Protein AF-A0A938HTX4-F1 (afdb_monomer)

Foldseek 3Di:
DDDADDDPVQVCVVVCVDVPADPPAQDDLRRDDDPPDDDPPPPDDDDDDVVSPVSVYDDDDQDVHPDDCVVPVVVVVVCVVVVNDPVVVQAFEEEEQVCVVVVVVCVVVVVHRHYHYDPD

Radius of gyration: 22.54 Å; Cα contacts (8 Å, |Δi|>4): 85; chains: 1; bounding box: 57×31×44 Å

Mean predicted aligned error: 11.8 Å

Nearest PDB structures (foldseek):
  7aas-assembly1_A  TM=7.429E-01  e=2.801E-03  Chlamydomonas reinhardtii
  3cos-assembly1_B  TM=7.506E-01  e=3.425E-03  Homo sapiens
  1hdy-assembly1_B  TM=7.531E-01  e=6.694E-03  Homo sapiens
  1cdo-assembly1_B  TM=7.414E-01  e=7.654E-03  Gadus morhua callarias
  8gv3-assembly1_A  TM=7.326E-01  e=3.126E-02  Homo sapiens

Structure (mmCIF, N/CA/C/O backbone):
data_AF-A0A938HTX4-F1
#
_entry.id   AF-A0A938HTX4-F1
#
loop_
_atom_site.group_PDB
_atom_sit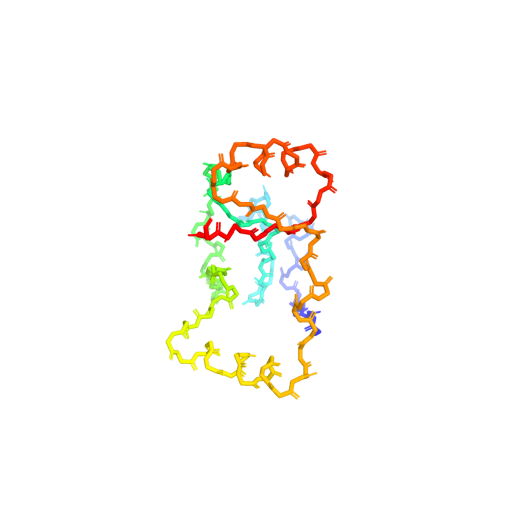e.id
_atom_site.type_symbol
_atom_site.label_atom_id
_atom_site.label_alt_id
_atom_site.label_comp_id
_atom_site.label_asym_id
_atom_site.label_entity_id
_atom_site.label_seq_id
_atom_site.pdbx_PDB_ins_code
_atom_site.Cartn_x
_atom_site.Cartn_y
_atom_site.Cartn_z
_atom_site.occupancy
_atom_site.B_iso_or_equiv
_atom_site.auth_seq_id
_atom_site.auth_comp_id
_atom_site.auth_asym_id
_atom_site.auth_atom_id
_atom_site.pdbx_PDB_model_num
ATOM 1 N N . MET A 1 1 ? 4.885 -17.926 -11.133 1.00 29.47 1 MET A N 1
ATOM 2 C CA . MET A 1 1 ? 6.189 -18.571 -11.390 1.00 29.47 1 MET A CA 1
ATOM 3 C C . MET A 1 1 ? 7.107 -17.486 -11.922 1.00 29.47 1 MET A C 1
ATOM 5 O O . MET A 1 1 ? 6.778 -16.924 -12.955 1.00 29.47 1 MET A O 1
ATOM 9 N N . MET A 1 2 ? 8.152 -17.108 -11.180 1.00 35.22 2 MET A N 1
ATOM 10 C CA . MET A 1 2 ? 9.175 -16.186 -11.688 1.00 35.22 2 MET A CA 1
ATOM 11 C C . MET A 1 2 ? 10.271 -17.029 -12.339 1.00 35.22 2 MET A C 1
ATOM 13 O O . MET A 1 2 ? 10.794 -17.940 -11.701 1.00 35.22 2 MET A O 1
ATOM 17 N N . ALA A 1 3 ? 10.554 -16.778 -13.613 1.00 42.81 3 ALA A N 1
ATOM 18 C CA . ALA A 1 3 ? 11.587 -17.458 -14.383 1.00 42.81 3 ALA A CA 1
ATOM 19 C C . ALA A 1 3 ? 12.303 -16.414 -15.245 1.00 42.81 3 ALA A C 1
ATOM 21 O O . ALA A 1 3 ? 11.657 -15.516 -15.778 1.00 42.81 3 ALA A O 1
ATOM 22 N N . SER A 1 4 ? 13.623 -16.530 -15.364 1.00 56.78 4 SER A N 1
ATOM 23 C CA . SER A 1 4 ? 14.440 -15.718 -16.266 1.00 56.78 4 SER A CA 1
ATOM 24 C C . SER A 1 4 ? 15.347 -16.647 -17.066 1.00 56.78 4 SER A C 1
ATOM 26 O O . SER A 1 4 ? 15.863 -17.629 -16.523 1.00 56.78 4 SER A O 1
ATOM 28 N N . GLY A 1 5 ? 15.501 -16.373 -18.361 1.00 58.53 5 GLY A N 1
ATOM 29 C CA . GLY A 1 5 ? 16.368 -17.138 -19.250 1.00 58.53 5 GLY A CA 1
ATOM 30 C C . GLY A 1 5 ? 17.834 -16.742 -19.075 1.00 58.53 5 GLY A C 1
ATOM 31 O O . GLY A 1 5 ? 18.187 -15.578 -19.246 1.00 58.53 5 GLY A O 1
ATOM 32 N N . ALA A 1 6 ? 18.701 -17.712 -18.777 1.00 61.25 6 ALA A N 1
ATOM 33 C CA . ALA A 1 6 ? 20.151 -17.520 -18.792 1.00 61.25 6 ALA A CA 1
ATOM 34 C C . ALA A 1 6 ? 20.722 -17.902 -20.166 1.00 61.25 6 ALA A C 1
ATOM 36 O O . ALA A 1 6 ? 20.433 -18.982 -20.687 1.00 61.25 6 ALA A O 1
ATOM 37 N N . ARG A 1 7 ? 21.557 -17.037 -20.754 1.00 69.69 7 ARG A N 1
ATOM 38 C CA . ARG A 1 7 ? 22.256 -17.285 -22.022 1.00 69.69 7 ARG A CA 1
ATOM 39 C C . ARG A 1 7 ? 23.766 -17.359 -21.832 1.00 69.69 7 ARG A C 1
ATOM 41 O O . ARG A 1 7 ? 24.339 -16.842 -20.880 1.00 69.69 7 ARG A O 1
ATOM 48 N N . HIS A 1 8 ? 24.443 -17.958 -22.810 1.00 74.19 8 HIS A N 1
ATOM 49 C CA . HIS A 1 8 ? 25.904 -18.080 -22.819 1.00 74.19 8 HIS A CA 1
ATOM 50 C C . HIS A 1 8 ? 26.625 -16.718 -22.737 1.00 74.19 8 HIS A C 1
ATOM 52 O O . HIS A 1 8 ? 27.705 -16.611 -22.169 1.00 74.19 8 HIS A O 1
ATOM 58 N N . SER A 1 9 ? 26.001 -15.647 -23.235 1.00 71.81 9 SER A N 1
ATOM 59 C CA . SER A 1 9 ? 26.500 -14.274 -23.103 1.00 71.81 9 SER A CA 1
ATOM 60 C C . SER A 1 9 ? 26.598 -13.785 -21.658 1.00 71.81 9 SER A C 1
ATOM 62 O O . SER A 1 9 ? 27.487 -12.988 -21.366 1.00 71.81 9 SER A O 1
ATOM 64 N N . ASP A 1 10 ? 25.710 -14.248 -20.776 1.00 73.69 10 ASP A N 1
ATOM 65 C CA . ASP A 1 10 ? 25.683 -13.856 -19.363 1.00 73.69 10 ASP A CA 1
ATOM 66 C C . ASP A 1 10 ? 26.863 -14.488 -18.612 1.00 73.69 10 ASP A C 1
ATOM 68 O O . ASP A 1 10 ? 27.471 -13.864 -17.744 1.00 73.69 10 ASP A O 1
ATOM 72 N N . TRP A 1 11 ? 27.274 -15.689 -19.035 1.00 70.25 11 TRP A N 1
ATOM 73 C CA . TRP A 1 11 ? 28.437 -16.396 -18.498 1.00 70.25 11 TRP A CA 1
ATOM 74 C C . TRP A 1 11 ? 29.756 -15.642 -18.721 1.00 70.25 11 TRP A C 1
ATOM 76 O O . TRP A 1 11 ? 30.585 -15.563 -17.814 1.00 70.25 11 TRP A O 1
ATOM 86 N N . HIS A 1 12 ? 29.926 -15.019 -19.891 1.00 75.94 12 HIS A N 1
ATOM 87 C CA . HIS A 1 12 ? 31.097 -14.182 -20.183 1.00 75.94 12 HIS A CA 1
ATOM 88 C C . HIS A 1 12 ? 31.169 -12.927 -19.295 1.00 75.94 12 HIS A C 1
ATOM 90 O O . HIS A 1 12 ? 32.261 -12.449 -18.993 1.00 75.94 12 HIS A O 1
ATOM 96 N N . VAL A 1 13 ? 30.025 -12.390 -18.853 1.00 70.44 13 VAL A N 1
ATOM 97 C CA . VAL A 1 13 ? 29.988 -11.235 -17.938 1.00 70.44 13 VAL A CA 1
ATOM 98 C C . VAL A 1 13 ? 30.372 -11.662 -16.523 1.00 70.44 13 VAL A C 1
ATOM 100 O O . VAL A 1 13 ? 31.209 -11.012 -15.903 1.00 70.44 13 VAL A O 1
ATOM 103 N N . VAL A 1 14 ? 29.847 -12.796 -16.044 1.00 70.50 14 VAL A N 1
ATOM 104 C CA . VAL A 1 14 ? 30.193 -13.362 -14.724 1.00 70.50 14 VAL A CA 1
ATOM 105 C C . VAL A 1 14 ? 31.691 -13.663 -14.604 1.00 70.50 14 VAL A C 1
ATOM 107 O O . VAL A 1 14 ? 32.277 -13.461 -13.544 1.00 70.50 14 VAL A O 1
ATOM 110 N N . ARG A 1 15 ? 32.335 -14.104 -15.691 1.00 74.19 15 ARG A N 1
ATOM 111 C CA . ARG A 1 15 ? 33.786 -14.357 -15.728 1.00 74.19 15 ARG A CA 1
ATOM 112 C C . ARG A 1 15 ? 34.652 -13.102 -15.877 1.00 74.19 15 ARG A C 1
ATOM 114 O O . ARG A 1 15 ? 35.873 -13.219 -15.906 1.00 74.19 15 ARG A O 1
ATOM 121 N N . GLY A 1 16 ? 34.051 -11.916 -15.994 1.00 69.50 16 GLY A N 1
ATOM 122 C CA . GLY A 1 16 ? 34.785 -10.667 -16.210 1.00 69.50 16 GLY A CA 1
ATOM 123 C C . GLY A 1 16 ? 35.429 -10.556 -17.598 1.00 69.50 16 GLY A C 1
ATOM 124 O O . GLY A 1 16 ? 36.208 -9.641 -17.844 1.00 69.50 16 GLY A O 1
ATOM 125 N N . GLU A 1 17 ? 35.084 -11.451 -18.530 1.00 77.31 17 GLU A N 1
ATOM 126 C CA . GLU A 1 17 ? 35.594 -11.460 -19.911 1.00 77.31 17 GLU A CA 1
ATOM 127 C C . GLU A 1 17 ? 34.982 -10.319 -20.749 1.00 77.31 17 GLU A C 1
ATOM 129 O O . GLU A 1 17 ? 35.441 -10.013 -21.850 1.00 77.31 17 GLU A O 1
ATOM 134 N N . ARG A 1 18 ? 33.952 -9.648 -20.212 1.00 62.88 18 ARG A N 1
ATOM 135 C CA . ARG A 1 18 ? 33.355 -8.423 -20.754 1.00 62.88 18 ARG A CA 1
ATOM 136 C C . ARG A 1 18 ? 33.544 -7.257 -19.790 1.00 62.88 18 ARG A C 1
ATOM 138 O O . ARG A 1 18 ? 32.752 -7.048 -18.880 1.00 62.88 18 ARG A O 1
ATOM 145 N N . SER A 1 19 ? 34.550 -6.437 -20.067 1.00 57.31 19 SER A N 1
ATOM 146 C CA . SER A 1 19 ? 34.922 -5.247 -19.283 1.00 57.31 19 SER A CA 1
ATOM 147 C C . SER A 1 19 ? 33.927 -4.081 -19.351 1.00 57.31 19 SER A C 1
ATOM 149 O O . SER A 1 19 ? 34.102 -3.079 -18.666 1.00 57.31 19 SER A O 1
ATOM 151 N N . HIS A 1 20 ? 32.899 -4.175 -20.198 1.00 61.22 20 HIS A N 1
ATOM 152 C CA . HIS A 1 20 ? 31.985 -3.064 -20.458 1.00 61.22 20 HIS A CA 1
ATOM 153 C C . HIS A 1 20 ? 30.778 -3.049 -19.512 1.00 61.22 20 HIS A C 1
ATOM 155 O O . HIS A 1 20 ? 30.041 -2.070 -19.518 1.00 61.22 20 HIS A O 1
ATOM 161 N N . HIS A 1 21 ? 30.531 -4.092 -18.720 1.00 57.47 21 HIS A N 1
ATOM 162 C CA . HIS A 1 21 ? 29.405 -4.119 -17.781 1.00 57.47 21 HIS A CA 1
ATOM 163 C C . HIS A 1 21 ? 29.929 -3.855 -16.370 1.00 57.47 21 HIS A C 1
ATOM 165 O O . HIS A 1 21 ? 30.569 -4.713 -15.767 1.00 57.47 21 HIS A O 1
ATOM 171 N N . ALA A 1 22 ? 29.710 -2.634 -15.880 1.00 57.94 22 ALA A N 1
ATOM 172 C CA . ALA A 1 22 ? 30.010 -2.278 -14.500 1.00 57.94 22 ALA A CA 1
ATOM 173 C C . ALA A 1 22 ? 28.966 -2.931 -13.586 1.00 57.94 22 ALA A C 1
ATOM 175 O O . ALA A 1 22 ? 27.780 -2.908 -13.899 1.00 57.94 22 ALA A O 1
ATOM 176 N N . LEU A 1 23 ? 29.404 -3.533 -12.481 1.00 55.62 23 LEU A N 1
ATOM 177 C CA . LEU A 1 23 ? 28.492 -4.111 -11.495 1.00 55.62 23 LEU A CA 1
ATOM 178 C C . LEU A 1 23 ? 28.010 -3.027 -10.507 1.00 55.62 23 LEU A C 1
ATOM 180 O O . LEU A 1 23 ? 28.816 -2.166 -10.144 1.00 55.62 23 LEU A O 1
ATOM 184 N N . PRO A 1 24 ? 26.749 -3.084 -10.029 1.00 59.69 24 PRO A N 1
ATOM 185 C CA . PRO A 1 24 ? 25.738 -4.107 -10.320 1.00 59.69 24 PRO A CA 1
ATOM 186 C C . PRO A 1 24 ? 25.154 -3.961 -11.735 1.00 59.69 24 PRO A C 1
ATOM 188 O O . PRO A 1 24 ? 24.795 -2.864 -12.140 1.00 59.69 24 PRO A O 1
ATOM 191 N N . ALA A 1 25 ? 25.058 -5.074 -12.471 1.00 61.81 25 ALA A N 1
ATOM 192 C CA . ALA A 1 25 ? 24.518 -5.116 -13.831 1.00 61.81 25 ALA A CA 1
ATOM 193 C C . ALA A 1 25 ? 23.299 -6.040 -13.892 1.00 61.81 25 ALA A C 1
ATOM 195 O O . ALA A 1 25 ? 23.312 -7.137 -13.324 1.00 61.81 25 ALA A O 1
ATOM 196 N N . PHE A 1 26 ? 22.268 -5.632 -14.628 1.00 66.56 26 PHE A N 1
ATOM 197 C CA . PHE A 1 26 ? 21.119 -6.490 -14.907 1.00 66.56 26 PHE A CA 1
ATOM 198 C C . PHE A 1 26 ? 21.484 -7.432 -16.057 1.00 66.56 26 PHE A C 1
ATOM 200 O O . PHE A 1 26 ? 21.484 -7.020 -17.215 1.00 66.56 26 PHE A O 1
ATOM 207 N N . LEU A 1 27 ? 21.837 -8.682 -15.754 1.00 62.59 27 LEU A N 1
ATOM 208 C CA . LEU A 1 27 ? 22.208 -9.677 -16.771 1.00 62.59 27 LEU A CA 1
ATOM 209 C C . LEU A 1 27 ? 20.976 -10.251 -17.489 1.00 62.59 27 LEU A C 1
ATOM 211 O O . LEU A 1 27 ? 19.856 -10.186 -16.981 1.00 62.59 27 LEU A O 1
ATOM 215 N N . GLY A 1 28 ? 21.199 -10.847 -18.662 1.00 62.81 28 GLY A N 1
ATOM 216 C CA . GLY A 1 28 ? 20.154 -11.392 -19.520 1.00 62.81 28 GLY A CA 1
ATOM 217 C C . GLY A 1 28 ? 19.468 -10.320 -20.366 1.00 62.81 28 GLY A C 1
ATOM 218 O O . GLY A 1 28 ? 19.236 -9.197 -19.926 1.00 62.81 28 GLY A O 1
ATOM 219 N N . HIS A 1 29 ? 19.075 -10.690 -21.587 1.00 56.03 29 HIS A N 1
ATOM 220 C CA . HIS A 1 29 ? 18.298 -9.793 -22.458 1.00 56.03 29 HIS A CA 1
ATOM 221 C C . HIS A 1 29 ? 16.794 -9.822 -22.117 1.00 56.03 29 HIS A C 1
ATOM 223 O O . HIS A 1 29 ? 15.990 -9.192 -22.781 1.00 56.03 29 HIS A O 1
ATOM 229 N N . GLU A 1 30 ? 16.415 -10.607 -21.107 1.00 54.03 30 GLU A N 1
ATOM 230 C CA . GLU A 1 30 ? 15.037 -10.797 -20.635 1.00 54.03 30 GLU A CA 1
ATOM 231 C C . GLU A 1 30 ? 14.958 -10.657 -19.102 1.00 54.03 30 GLU A C 1
ATOM 233 O O . GLU A 1 30 ? 13.946 -10.976 -18.482 1.00 54.03 30 GLU A O 1
ATOM 238 N N . GLY A 1 31 ? 16.045 -10.208 -18.459 1.00 52.88 31 GLY A N 1
ATOM 239 C CA . GLY A 1 31 ? 16.115 -10.076 -17.010 1.00 52.88 31 GLY A CA 1
ATOM 240 C C . GLY A 1 31 ? 15.229 -8.936 -16.513 1.00 52.88 31 GLY A C 1
ATOM 241 O O . GLY A 1 31 ? 15.593 -7.769 -16.643 1.00 52.88 31 GLY A O 1
ATOM 242 N N . ALA A 1 32 ?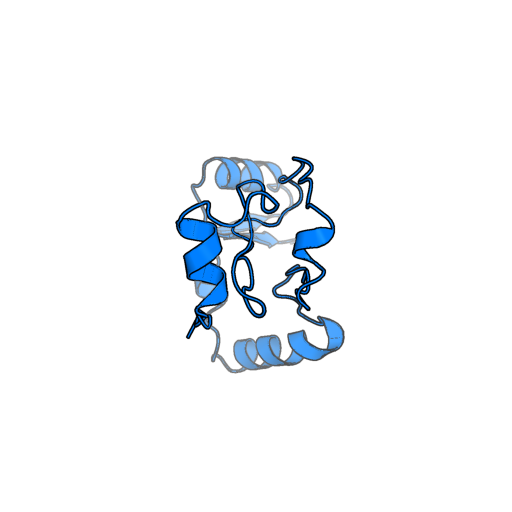 14.085 -9.269 -15.917 1.00 53.81 32 ALA A N 1
ATOM 243 C CA . ALA A 1 32 ? 13.285 -8.331 -15.140 1.00 53.81 32 ALA A CA 1
ATOM 244 C C . ALA A 1 32 ? 13.871 -8.216 -13.722 1.00 53.81 32 ALA A C 1
ATOM 246 O O . ALA A 1 32 ? 13.987 -9.213 -13.007 1.00 53.81 32 ALA A O 1
ATOM 247 N N . GLY A 1 33 ? 14.262 -7.006 -13.318 1.00 55.84 33 GLY A N 1
ATOM 248 C CA . GLY A 1 33 ? 14.616 -6.718 -11.928 1.00 55.84 33 GLY A CA 1
ATOM 249 C C . GLY A 1 33 ? 13.373 -6.768 -11.036 1.00 55.84 33 GLY A C 1
ATOM 250 O O . GLY A 1 33 ? 12.293 -6.347 -11.448 1.00 55.84 33 GLY A O 1
ATOM 251 N N . ILE A 1 34 ? 13.514 -7.280 -9.813 1.00 55.41 34 ILE A N 1
ATOM 252 C CA . ILE A 1 34 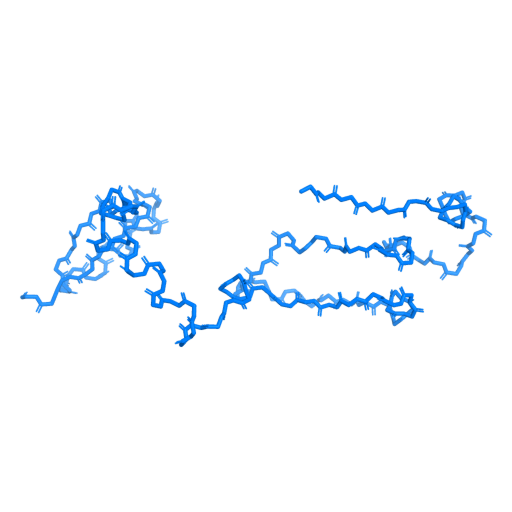? 12.445 -7.231 -8.811 1.00 55.41 34 ILE A CA 1
ATOM 253 C C . ILE A 1 34 ? 12.535 -5.875 -8.113 1.00 55.41 34 ILE A C 1
ATOM 255 O O . ILE A 1 34 ? 13.564 -5.541 -7.528 1.00 55.41 34 ILE A O 1
ATOM 259 N N . VAL A 1 35 ? 11.458 -5.094 -8.161 1.00 55.66 35 VAL A N 1
ATOM 260 C CA . VAL A 1 35 ? 11.339 -3.890 -7.336 1.00 55.66 35 VAL A CA 1
ATOM 261 C C . VAL A 1 35 ? 10.958 -4.335 -5.922 1.00 55.66 35 VAL A C 1
ATOM 263 O O . VAL A 1 35 ? 9.795 -4.623 -5.651 1.00 55.66 35 VAL A O 1
ATOM 266 N N . GLU A 1 36 ? 11.946 -4.445 -5.031 1.00 56.81 36 GLU A N 1
ATOM 267 C CA . GLU A 1 36 ? 11.746 -4.913 -3.647 1.00 56.81 36 GLU A CA 1
ATOM 268 C C . GLU A 1 36 ? 10.995 -3.904 -2.767 1.00 56.81 36 GLU A C 1
ATOM 270 O O . GLU A 1 36 ? 10.372 -4.286 -1.777 1.00 56.81 36 GLU A O 1
ATOM 275 N N . SER A 1 37 ? 11.026 -2.614 -3.120 1.00 55.09 37 SER A N 1
ATOM 276 C CA . SER A 1 37 ? 10.293 -1.572 -2.400 1.00 55.09 37 SER A CA 1
ATOM 277 C C . SER A 1 37 ? 9.792 -0.466 -3.332 1.00 55.09 37 SER A C 1
ATOM 279 O O . SER A 1 37 ? 10.515 0.027 -4.194 1.00 55.09 37 SER A O 1
ATOM 281 N N . VAL A 1 38 ? 8.530 -0.070 -3.144 1.00 57.47 38 VAL A N 1
ATOM 282 C CA . VAL A 1 38 ? 7.901 1.114 -3.750 1.00 57.47 38 VAL A CA 1
ATOM 283 C C . VAL A 1 38 ? 7.163 1.885 -2.658 1.00 57.47 38 VAL A C 1
ATOM 285 O O . VAL A 1 38 ? 6.552 1.282 -1.777 1.00 57.47 38 VAL A O 1
ATOM 28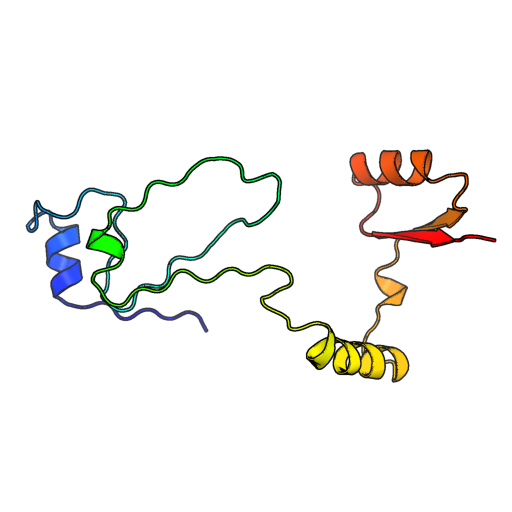8 N N . GLY A 1 39 ? 7.198 3.217 -2.695 1.00 57.50 39 GLY A N 1
ATOM 289 C CA . GLY A 1 39 ? 6.460 4.052 -1.743 1.00 57.50 39 GLY A CA 1
ATOM 290 C C . GLY A 1 39 ? 7.039 5.455 -1.593 1.00 57.50 39 GLY A C 1
ATOM 291 O O . GLY A 1 39 ? 8.180 5.706 -1.963 1.00 57.50 39 GLY A O 1
ATOM 292 N N . LEU A 1 40 ? 6.260 6.369 -1.002 1.00 58.94 40 LEU A N 1
ATOM 293 C CA . LEU A 1 40 ? 6.651 7.775 -0.778 1.00 58.94 40 LEU A CA 1
ATOM 294 C C . LEU A 1 40 ? 7.920 7.940 0.078 1.00 58.94 40 LEU A C 1
ATOM 296 O O . LEU A 1 40 ? 8.536 9.000 0.060 1.00 58.94 40 LEU A O 1
ATOM 300 N N . GLN A 1 41 ? 8.294 6.905 0.833 1.00 60.88 41 GLN A N 1
ATOM 301 C CA . GLN A 1 41 ? 9.474 6.891 1.700 1.00 60.88 41 GLN A CA 1
ATOM 302 C C . GLN A 1 41 ? 10.747 6.411 0.986 1.00 60.88 41 GLN A C 1
ATOM 304 O O . GLN A 1 41 ? 11.839 6.580 1.522 1.00 60.88 41 GLN A O 1
ATOM 309 N N . VAL A 1 42 ? 10.635 5.849 -0.222 1.00 66.88 42 VAL A N 1
ATOM 310 C CA . VAL A 1 42 ? 11.792 5.485 -1.049 1.00 66.88 42 VAL A CA 1
ATOM 311 C C . VAL A 1 42 ? 12.209 6.725 -1.838 1.00 66.88 42 VAL A C 1
ATOM 313 O O . VAL A 1 42 ? 11.745 6.964 -2.949 1.00 66.88 42 VAL A O 1
ATOM 316 N N . THR A 1 43 ? 13.039 7.565 -1.222 1.00 71.19 43 THR A N 1
ATOM 317 C CA . THR A 1 43 ? 13.496 8.845 -1.799 1.00 71.19 43 THR A CA 1
ATOM 318 C C . THR A 1 43 ? 14.893 8.771 -2.405 1.00 71.19 43 THR A C 1
ATOM 320 O O . THR A 1 43 ? 15.344 9.728 -3.035 1.00 71.19 43 THR A O 1
ATOM 323 N N . THR A 1 44 ? 15.594 7.653 -2.212 1.00 74.50 44 THR A N 1
ATOM 324 C CA . THR A 1 44 ? 16.954 7.471 -2.710 1.00 74.50 44 THR A CA 1
ATOM 325 C C . THR A 1 44 ? 16.950 7.459 -4.238 1.00 74.50 44 THR A C 1
ATOM 327 O O . THR A 1 44 ? 16.306 6.592 -4.833 1.00 74.50 44 THR A O 1
ATOM 330 N N . PRO A 1 45 ? 17.662 8.389 -4.898 1.00 69.44 45 PRO A N 1
ATOM 331 C CA . PRO A 1 45 ? 17.792 8.351 -6.342 1.00 69.44 45 PRO A CA 1
ATOM 332 C C . PRO A 1 45 ? 18.570 7.098 -6.746 1.00 69.44 45 PRO A C 1
ATOM 334 O O . PRO A 1 45 ? 19.635 6.808 -6.200 1.00 69.44 45 PRO A O 1
ATOM 337 N N . VAL A 1 46 ? 18.034 6.366 -7.719 1.00 71.56 46 VAL A N 1
ATOM 338 C CA . VAL A 1 46 ? 18.716 5.231 -8.340 1.00 71.56 46 VAL A CA 1
ATOM 339 C C . VAL A 1 46 ? 19.248 5.689 -9.690 1.00 71.56 46 VAL A C 1
ATOM 341 O O . VAL A 1 46 ? 18.493 6.177 -10.530 1.00 71.56 46 VAL A O 1
ATOM 344 N N . THR A 1 47 ? 20.550 5.527 -9.899 1.00 71.56 47 THR A N 1
ATOM 345 C CA . THR A 1 47 ? 21.173 5.724 -11.208 1.00 71.56 47 THR A CA 1
ATOM 346 C C . THR A 1 47 ? 21.158 4.397 -11.949 1.00 71.56 47 THR A C 1
ATOM 348 O O . THR A 1 47 ? 21.671 3.403 -11.442 1.00 71.56 47 THR A O 1
ATOM 351 N N . LEU A 1 48 ? 20.583 4.391 -13.149 1.00 71.38 48 LEU A N 1
ATOM 352 C CA . LEU A 1 48 ? 20.634 3.259 -14.069 1.00 71.38 48 LEU A CA 1
ATOM 353 C C . LEU A 1 48 ? 21.573 3.608 -15.220 1.00 71.38 48 LEU A C 1
ATOM 355 O O . LEU A 1 48 ? 21.487 4.705 -15.779 1.00 71.38 48 LEU A O 1
ATOM 359 N N . ASP A 1 49 ? 22.462 2.686 -15.581 1.00 74.88 49 ASP A N 1
ATOM 360 C CA . ASP A 1 49 ? 23.254 2.841 -16.793 1.00 74.88 49 ASP A CA 1
ATOM 361 C C . ASP A 1 49 ? 22.319 2.667 -17.995 1.00 74.88 49 ASP A C 1
ATOM 363 O O . ASP A 1 49 ? 21.579 1.688 -18.085 1.00 74.88 49 ASP A O 1
ATOM 367 N N . ALA A 1 50 ? 22.335 3.606 -18.942 1.00 73.44 50 ALA A N 1
ATOM 368 C CA . ALA A 1 50 ? 21.470 3.535 -20.119 1.00 73.44 50 ALA A CA 1
ATOM 369 C C . ALA A 1 50 ? 21.638 2.212 -20.893 1.00 73.44 50 ALA A C 1
ATOM 371 O O . ALA A 1 50 ? 20.687 1.732 -21.510 1.00 73.44 50 ALA A O 1
ATOM 372 N N . ARG A 1 51 ? 22.819 1.584 -20.819 1.00 72.69 51 ARG A N 1
ATOM 373 C CA . ARG A 1 51 ? 23.115 0.289 -21.446 1.00 72.69 51 ARG A CA 1
ATOM 374 C C . ARG A 1 51 ? 22.318 -0.864 -20.840 1.00 72.69 51 ARG A C 1
ATOM 376 O O . ARG A 1 51 ? 22.058 -1.828 -21.557 1.00 72.69 51 ARG A O 1
ATOM 383 N N . ASP A 1 52 ? 21.876 -0.757 -19.587 1.00 70.75 52 ASP A N 1
ATOM 384 C CA . ASP A 1 52 ? 21.001 -1.759 -18.971 1.00 70.75 52 ASP A CA 1
ATOM 385 C C . ASP A 1 52 ? 19.636 -1.820 -19.671 1.00 70.75 52 ASP A C 1
ATOM 387 O O . ASP A 1 52 ? 19.059 -2.903 -19.790 1.00 70.75 52 ASP A O 1
ATOM 391 N N . LEU A 1 53 ? 19.159 -0.686 -20.204 1.00 72.69 53 LEU A N 1
ATOM 392 C CA . LEU A 1 53 ? 17.902 -0.576 -20.954 1.00 72.69 53 LEU A CA 1
ATOM 393 C C . LEU A 1 53 ? 18.048 -0.903 -22.450 1.00 72.69 53 LEU A C 1
ATOM 395 O O . LEU A 1 53 ? 17.054 -1.198 -23.107 1.00 72.69 53 LEU A O 1
ATOM 399 N N . MET A 1 54 ? 19.270 -0.930 -22.999 1.00 71.50 54 MET A N 1
ATOM 400 C CA . MET A 1 54 ? 19.526 -1.267 -24.414 1.00 71.50 54 MET A CA 1
ATOM 401 C C . MET A 1 54 ? 19.377 -2.768 -24.739 1.00 71.50 54 MET A C 1
ATOM 403 O O . MET A 1 54 ? 19.729 -3.202 -25.832 1.00 71.50 54 MET A O 1
ATOM 407 N N . GLN A 1 55 ? 18.862 -3.564 -23.801 1.00 68.31 55 GLN A N 1
ATOM 408 C CA . GLN A 1 55 ? 18.603 -4.999 -23.944 1.00 68.31 55 GLN A CA 1
ATOM 409 C C . GLN A 1 55 ? 17.103 -5.315 -23.840 1.00 68.31 55 GLN A C 1
ATOM 411 O O . GLN A 1 55 ? 16.732 -6.290 -23.200 1.00 68.31 55 GLN A O 1
ATOM 416 N N . GLU A 1 56 ? 16.250 -4.452 -24.404 1.00 69.50 56 GLU A N 1
ATOM 417 C CA . GLU A 1 56 ? 14.782 -4.618 -24.431 1.00 69.50 56 GLU A CA 1
ATOM 418 C C . GLU A 1 56 ? 14.119 -4.691 -23.038 1.00 69.50 56 GLU A C 1
ATOM 420 O O . GLU A 1 56 ? 12.982 -5.137 -22.882 1.00 69.50 56 GLU A O 1
ATOM 425 N N . LYS A 1 57 ? 14.806 -4.198 -21.999 1.00 70.88 57 LYS A N 1
ATOM 426 C CA . LYS A 1 57 ? 14.284 -4.169 -20.627 1.00 70.88 57 LYS A CA 1
ATOM 427 C C . LYS A 1 57 ? 13.293 -3.020 -20.441 1.00 70.88 57 LYS A C 1
ATOM 429 O O . LYS A 1 57 ? 13.496 -1.919 -20.946 1.00 70.88 57 LYS A O 1
ATOM 434 N N . THR A 1 58 ? 12.238 -3.267 -19.663 1.00 70.75 58 THR A N 1
ATOM 435 C CA . THR A 1 58 ? 11.190 -2.281 -19.349 1.00 70.75 58 THR A CA 1
ATOM 436 C C . THR A 1 58 ? 11.153 -2.000 -17.849 1.00 70.75 58 THR A C 1
ATOM 438 O O . THR A 1 58 ? 11.200 -2.928 -17.043 1.00 70.75 58 THR A O 1
ATOM 441 N N . ILE A 1 59 ? 11.028 -0.724 -17.473 1.00 73.62 59 ILE A N 1
ATOM 442 C CA . ILE A 1 59 ? 10.748 -0.299 -16.094 1.00 73.62 59 ILE A CA 1
ATOM 443 C C . ILE A 1 59 ? 9.234 -0.146 -15.947 1.00 73.62 59 ILE A C 1
ATOM 445 O O . ILE A 1 59 ? 8.613 0.596 -16.708 1.00 73.62 59 ILE A O 1
ATOM 449 N N . ILE A 1 60 ? 8.645 -0.840 -14.974 1.00 72.38 60 ILE A N 1
ATOM 450 C CA . ILE A 1 60 ? 7.201 -0.825 -14.713 1.00 72.38 60 ILE A CA 1
ATOM 451 C C . ILE A 1 60 ? 6.966 -0.353 -13.274 1.00 72.38 60 ILE A C 1
ATOM 453 O O . ILE A 1 60 ? 7.582 -0.871 -12.344 1.00 72.38 60 ILE A O 1
ATOM 457 N N . ASP A 1 61 ? 6.077 0.626 -13.094 1.00 69.81 61 ASP A N 1
ATOM 458 C CA . ASP A 1 61 ? 5.570 1.026 -11.775 1.00 69.81 61 ASP A CA 1
ATOM 459 C C . ASP A 1 61 ? 4.506 0.035 -11.270 1.00 69.81 61 ASP A C 1
ATOM 461 O O . ASP A 1 61 ? 3.778 -0.575 -12.051 1.00 69.81 61 ASP A O 1
ATOM 465 N N . SER A 1 62 ? 4.376 -0.100 -9.951 1.00 72.56 62 SER A N 1
ATOM 466 C CA . SER A 1 62 ? 3.387 -0.967 -9.303 1.00 72.56 62 SER A CA 1
ATOM 467 C C . SER A 1 62 ? 2.614 -0.238 -8.200 1.00 72.56 62 SER A C 1
ATOM 469 O O . SER A 1 62 ? 2.390 -0.751 -7.100 1.00 72.56 62 SER A O 1
ATOM 471 N N . LYS A 1 63 ? 2.152 0.987 -8.468 1.00 73.38 63 LYS A N 1
ATOM 472 C CA . LYS A 1 63 ? 1.216 1.665 -7.566 1.00 73.38 63 LYS A CA 1
ATOM 473 C C . LYS A 1 63 ? -0.152 0.977 -7.610 1.00 73.38 63 LYS A C 1
ATOM 475 O O . LYS A 1 63 ? -0.710 0.771 -8.683 1.00 73.38 63 LYS A O 1
ATOM 480 N N . TYR A 1 64 ? -0.694 0.608 -6.446 1.00 74.56 64 TYR A N 1
ATOM 481 C CA . TYR A 1 64 ? -1.919 -0.205 -6.339 1.00 74.56 64 TYR A CA 1
ATOM 482 C C . TYR A 1 64 ? -1.861 -1.527 -7.139 1.00 74.56 64 TYR A C 1
ATOM 484 O O . TYR A 1 64 ? -2.888 -1.999 -7.612 1.00 74.56 64 TYR A O 1
ATOM 492 N N . GLY A 1 65 ? -0.676 -2.126 -7.323 1.00 77.00 65 GLY A N 1
ATOM 493 C CA . GLY A 1 65 ? -0.525 -3.332 -8.149 1.00 77.00 65 GLY A CA 1
ATOM 494 C C . GLY A 1 65 ? -0.757 -3.083 -9.643 1.00 77.00 65 GLY A C 1
ATOM 495 O O . GLY A 1 65 ? -1.240 -3.975 -10.335 1.00 77.00 65 GLY A O 1
ATOM 496 N N . ALA A 1 66 ? -0.473 -1.861 -10.113 1.00 78.62 66 ALA A N 1
ATOM 497 C CA . ALA A 1 66 ? -0.790 -1.361 -11.454 1.00 78.62 66 ALA A CA 1
ATOM 498 C C . ALA A 1 66 ? -2.297 -1.353 -11.782 1.00 78.62 66 ALA A C 1
ATOM 500 O O . ALA A 1 66 ? -2.687 -1.294 -12.951 1.00 78.62 66 ALA A O 1
ATOM 501 N N . ALA A 1 67 ? -3.147 -1.391 -10.749 1.00 80.75 67 ALA A N 1
ATOM 502 C CA . ALA A 1 67 ? -4.584 -1.484 -10.926 1.00 80.75 67 ALA A CA 1
ATOM 503 C C . ALA A 1 67 ? -5.174 -0.237 -11.592 1.00 80.75 67 ALA A C 1
ATOM 505 O O . ALA A 1 67 ? -4.734 0.892 -11.356 1.00 80.75 67 ALA A O 1
ATOM 506 N N . ARG A 1 68 ? -6.243 -0.435 -12.369 1.00 85.69 68 ARG A N 1
ATOM 507 C CA . ARG A 1 68 ? -7.073 0.639 -12.944 1.00 85.69 68 ARG A CA 1
ATOM 508 C C . ARG A 1 68 ? -8.356 0.774 -12.121 1.00 85.69 68 ARG A C 1
ATOM 510 O O . ARG A 1 68 ? -9.326 0.079 -12.431 1.00 85.69 68 ARG A O 1
ATOM 517 N N . PRO A 1 69 ? -8.436 1.669 -11.112 1.00 86.38 69 PRO A N 1
ATOM 518 C CA . PRO A 1 69 ? -9.481 1.591 -10.089 1.00 86.38 69 PRO A CA 1
ATOM 519 C C . PRO A 1 69 ? -10.907 1.627 -10.641 1.00 86.38 69 PRO A C 1
ATOM 521 O O . PRO A 1 69 ? -11.731 0.799 -10.270 1.00 86.38 69 PRO A O 1
ATOM 524 N N . HIS A 1 70 ? -11.183 2.520 -11.596 1.00 90.06 70 HIS A N 1
ATOM 525 C CA . HIS A 1 70 ? -12.509 2.645 -12.211 1.00 90.06 70 HIS A CA 1
ATOM 526 C C . HIS A 1 70 ? -12.994 1.377 -12.924 1.00 90.06 70 HIS A C 1
ATOM 528 O O . HIS A 1 70 ? -14.196 1.180 -13.063 1.00 90.06 70 HIS A O 1
ATOM 534 N N . ILE A 1 71 ? -12.071 0.535 -13.386 1.00 93.00 71 ILE A N 1
ATOM 535 C CA . ILE A 1 71 ? -12.381 -0.678 -14.146 1.00 93.00 71 ILE A CA 1
ATOM 536 C C . ILE A 1 71 ? -12.329 -1.897 -13.231 1.00 93.00 71 ILE A C 1
ATOM 538 O O . ILE A 1 71 ? -13.182 -2.776 -13.307 1.00 93.00 71 ILE A O 1
ATOM 542 N N . GLU A 1 72 ? -11.333 -1.948 -12.353 1.00 90.31 72 GLU A N 1
ATOM 543 C CA . GLU A 1 72 ? -10.995 -3.161 -11.622 1.00 90.31 72 GLU A CA 1
ATOM 544 C C . GLU A 1 72 ? -11.611 -3.220 -10.232 1.00 90.31 72 GLU A C 1
ATOM 546 O O . GLU A 1 72 ? -11.890 -4.320 -9.772 1.00 90.31 72 GLU A O 1
ATOM 551 N N . PHE A 1 73 ? -11.890 -2.091 -9.568 1.00 91.62 73 PHE A N 1
ATOM 552 C CA . PHE A 1 73 ? -12.455 -2.100 -8.211 1.00 91.62 73 PHE A CA 1
ATOM 553 C C . PHE A 1 73 ? -13.898 -2.630 -8.120 1.00 91.62 73 PHE A C 1
ATOM 555 O O . PHE A 1 73 ? -14.207 -3.262 -7.103 1.00 91.62 73 PHE A O 1
ATOM 562 N N . PRO A 1 74 ? -14.785 -2.474 -9.129 1.00 94.75 74 PRO A N 1
ATOM 563 C CA . PRO A 1 74 ? -16.124 -3.063 -9.070 1.00 94.75 74 PRO A CA 1
ATOM 564 C C . PRO A 1 74 ? -16.118 -4.580 -8.813 1.00 94.75 74 PRO A C 1
ATOM 566 O O . PRO A 1 74 ? -16.962 -5.086 -8.075 1.00 94.75 74 PRO A O 1
ATOM 569 N N . GLY A 1 75 ? -15.140 -5.312 -9.360 1.00 93.81 75 GLY A N 1
ATOM 570 C CA . GLY A 1 75 ? -15.020 -6.763 -9.189 1.00 93.81 75 GLY A CA 1
ATOM 571 C C . GLY A 1 75 ? -14.803 -7.192 -7.729 1.00 93.81 75 GLY A C 1
ATOM 572 O O . GLY A 1 75 ? -15.651 -7.896 -7.178 1.00 93.81 75 GLY A O 1
ATOM 573 N N . PRO A 1 76 ? -13.700 -6.783 -7.073 1.00 93.25 76 PRO A N 1
ATOM 574 C CA . PRO A 1 76 ? -13.462 -7.012 -5.652 1.00 93.25 76 PRO A CA 1
ATOM 575 C C . PRO A 1 76 ? -14.618 -6.560 -4.754 1.00 93.25 76 PRO A C 1
ATOM 577 O O . PRO A 1 76 ? -14.979 -7.299 -3.844 1.00 93.25 76 PRO A O 1
ATOM 580 N N . ILE A 1 77 ? -15.246 -5.411 -5.028 1.00 94.75 77 ILE A N 1
ATOM 581 C CA . ILE A 1 77 ? -16.400 -4.935 -4.246 1.00 94.75 77 ILE A CA 1
ATOM 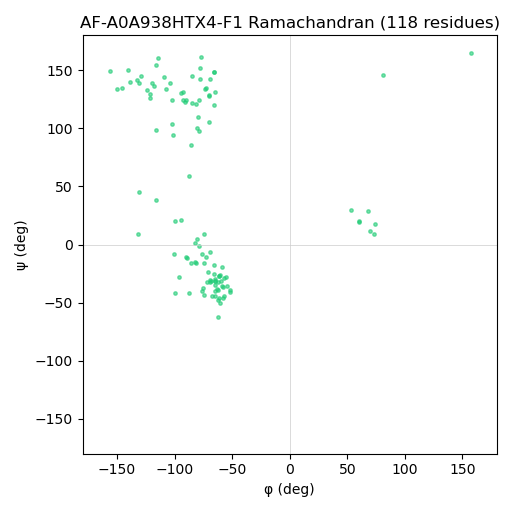582 C C . ILE A 1 77 ? -17.563 -5.929 -4.331 1.00 94.75 77 ILE A C 1
ATOM 584 O O . ILE A 1 77 ? -18.143 -6.288 -3.308 1.00 94.75 77 ILE A O 1
ATOM 588 N N . ASN A 1 78 ? -17.887 -6.413 -5.532 1.00 95.94 78 ASN A N 1
ATOM 589 C CA . ASN A 1 78 ? -18.948 -7.403 -5.712 1.00 95.94 78 ASN A CA 1
ATOM 590 C C . ASN A 1 78 ? -18.618 -8.725 -5.008 1.00 95.94 78 ASN A C 1
ATOM 592 O O . ASN A 1 78 ? -19.500 -9.324 -4.399 1.00 95.94 78 ASN A O 1
ATOM 596 N N . ARG A 1 79 ? -17.350 -9.155 -5.026 1.00 96.69 79 ARG A N 1
ATOM 597 C CA . ARG A 1 79 ? -16.904 -10.354 -4.298 1.00 96.69 79 ARG A CA 1
ATOM 598 C C . ARG A 1 79 ? -17.016 -10.192 -2.784 1.00 96.69 79 ARG A C 1
ATOM 600 O O . ARG A 1 79 ? -17.454 -11.122 -2.117 1.00 96.69 79 ARG A O 1
ATOM 607 N N . TYR A 1 80 ? -16.676 -9.022 -2.246 1.00 96.88 80 TYR A N 1
ATOM 608 C CA . TYR A 1 80 ? -16.907 -8.707 -0.835 1.00 96.88 80 TYR A CA 1
ATOM 609 C C . TYR A 1 80 ? -18.397 -8.766 -0.487 1.00 96.88 80 TYR A C 1
ATOM 611 O O . TYR A 1 80 ? -18.782 -9.506 0.411 1.00 96.88 80 TYR A O 1
ATOM 619 N N . LYS A 1 81 ? -19.252 -8.091 -1.266 1.00 95.88 81 LYS A N 1
ATOM 620 C CA . LYS A 1 81 ? -20.712 -8.117 -1.068 1.00 95.88 81 LYS A CA 1
ATOM 621 C C . LYS A 1 81 ? -21.313 -9.523 -1.174 1.00 95.88 81 LYS A C 1
ATOM 623 O O . LYS A 1 81 ? -22.291 -9.817 -0.501 1.00 95.88 81 LYS A O 1
ATOM 628 N N . ALA A 1 82 ? -20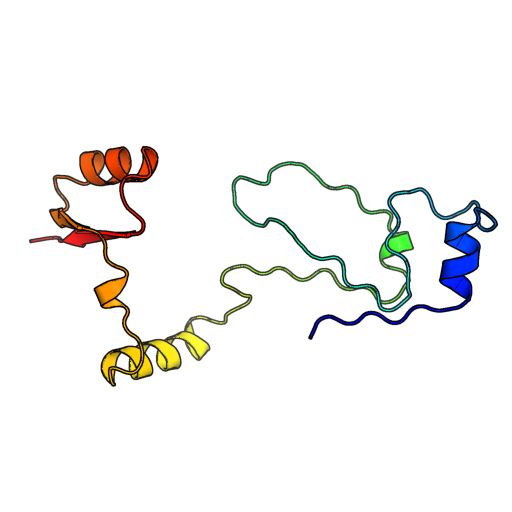.728 -10.388 -2.000 1.00 97.00 82 ALA A N 1
ATOM 62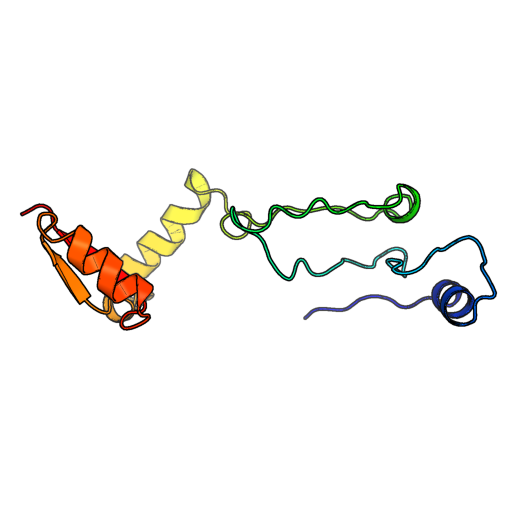9 C CA . ALA A 1 82 ? -21.117 -11.790 -2.134 1.00 97.00 82 ALA A CA 1
ATOM 630 C C . ALA A 1 82 ? -20.540 -12.706 -1.032 1.00 97.00 82 ALA A C 1
ATOM 632 O O . ALA A 1 82 ? -20.687 -13.923 -1.123 1.00 97.00 82 ALA A O 1
ATOM 633 N N . GLY A 1 83 ? -19.842 -12.161 -0.028 1.00 95.75 83 GLY A N 1
ATOM 634 C CA . GLY A 1 83 ? -19.223 -12.926 1.062 1.00 95.75 83 GLY A CA 1
ATOM 635 C C . GLY A 1 83 ? -17.974 -13.720 0.656 1.00 95.75 83 GLY A C 1
ATOM 636 O O . GLY A 1 83 ? -17.473 -14.525 1.435 1.00 95.75 83 GLY A O 1
ATOM 637 N N . GLN A 1 84 ? -17.450 -13.509 -0.554 1.00 97.00 84 GLN A N 1
ATOM 638 C CA . GLN A 1 84 ? -16.269 -14.212 -1.070 1.00 97.00 84 GLN A C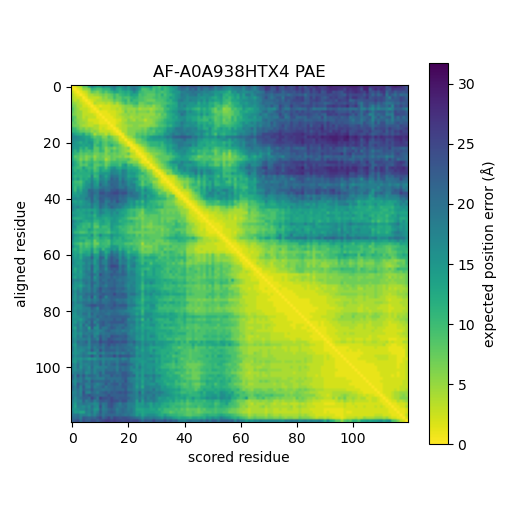A 1
ATOM 639 C C . GLN A 1 84 ? -14.952 -13.597 -0.579 1.00 97.00 84 GLN A C 1
ATOM 641 O O . GLN A 1 84 ? -13.899 -14.218 -0.710 1.00 97.00 84 GLN A O 1
ATOM 646 N N . LEU A 1 85 ? -14.993 -12.376 -0.037 1.00 95.69 85 LEU A N 1
ATOM 647 C CA . LEU A 1 85 ? -13.849 -11.718 0.592 1.00 95.69 85 LEU A CA 1
ATOM 648 C C . LEU A 1 85 ? -14.190 -11.389 2.043 1.00 95.69 85 LEU A C 1
ATOM 650 O O . LEU A 1 85 ? -15.161 -10.692 2.311 1.00 95.69 85 LEU A O 1
ATOM 654 N N . LYS A 1 86 ? -13.350 -11.841 2.970 1.00 94.12 86 LYS A N 1
ATOM 655 C CA . LYS A 1 86 ? -13.491 -11.618 4.414 1.00 94.12 86 LYS A CA 1
ATOM 656 C C . LYS A 1 86 ? -12.829 -10.303 4.835 1.00 94.12 86 LYS A C 1
ATOM 658 O O . LYS A 1 86 ? -11.867 -10.301 5.595 1.00 94.12 86 LYS A O 1
ATOM 663 N N . LEU A 1 87 ? -13.274 -9.179 4.269 1.00 93.62 87 LEU A N 1
ATOM 664 C CA . LEU A 1 87 ? -12.633 -7.883 4.543 1.00 93.62 87 LEU A CA 1
ATOM 665 C C . LEU A 1 87 ? -12.865 -7.406 5.981 1.00 93.62 87 LEU A C 1
ATOM 667 O O . LEU A 1 87 ? -11.984 -6.756 6.537 1.00 93.62 87 LEU A O 1
ATOM 671 N N . ASP A 1 88 ? -13.997 -7.769 6.586 1.00 93.81 88 ASP A N 1
ATOM 672 C CA . ASP A 1 88 ? -14.334 -7.371 7.958 1.00 93.81 88 ASP A CA 1
ATOM 673 C C . ASP A 1 88 ? -13.362 -7.983 8.976 1.00 93.81 88 ASP A C 1
ATOM 675 O O . ASP A 1 88 ? -12.963 -7.321 9.928 1.00 93.81 88 ASP A O 1
ATOM 679 N N . GLU A 1 89 ? -12.886 -9.207 8.718 1.00 93.19 89 GLU A N 1
ATOM 680 C CA . GLU A 1 89 ? -11.883 -9.898 9.545 1.00 93.19 89 GLU A CA 1
ATOM 681 C C . GLU A 1 89 ? -10.512 -9.198 9.520 1.00 93.19 89 GLU A C 1
ATOM 683 O O . GLU A 1 89 ? -9.678 -9.432 10.392 1.00 93.19 89 GLU A O 1
ATOM 688 N N . LEU A 1 90 ? -10.262 -8.328 8.533 1.00 93.94 90 LEU A N 1
ATOM 689 C CA . LEU A 1 90 ? -9.032 -7.538 8.464 1.00 93.94 90 LEU A CA 1
ATOM 690 C C . LEU A 1 90 ? -9.085 -6.292 9.353 1.00 93.94 90 LEU A C 1
ATOM 692 O O . LEU A 1 90 ? -8.039 -5.691 9.584 1.00 93.94 90 LEU A O 1
ATOM 696 N N . ILE A 1 91 ? -10.268 -5.868 9.809 1.00 94.19 91 ILE A N 1
ATOM 697 C CA . ILE A 1 91 ? -10.431 -4.681 10.654 1.00 94.19 91 ILE A CA 1
ATOM 698 C C . ILE A 1 91 ? -10.075 -5.062 12.091 1.00 94.19 91 ILE A C 1
ATOM 700 O O . ILE A 1 91 ? -10.810 -5.783 12.757 1.00 94.19 91 ILE A O 1
ATOM 704 N N . SER A 1 92 ? -8.947 -4.554 12.588 1.00 93.69 92 SER A N 1
ATOM 705 C CA . SER A 1 92 ? -8.481 -4.832 13.950 1.00 93.69 92 SER A CA 1
ATOM 706 C C . SER A 1 92 ? -9.262 -4.042 15.003 1.00 93.69 92 SER A C 1
ATOM 708 O O . SER A 1 92 ? -9.548 -4.564 16.076 1.00 93.69 92 SER A O 1
ATOM 710 N N . ARG A 1 93 ? -9.587 -2.772 14.721 1.00 93.81 93 ARG A N 1
ATOM 711 C CA . ARG A 1 93 ? -10.317 -1.890 15.647 1.00 93.81 93 ARG A CA 1
ATOM 712 C C . ARG A 1 93 ? -11.031 -0.769 14.895 1.00 93.81 93 ARG A C 1
ATOM 714 O O . ARG A 1 93 ? -10.556 -0.306 13.860 1.00 93.81 93 ARG A O 1
ATOM 721 N N . GLN A 1 94 ? -12.159 -0.321 15.431 1.00 95.38 94 GLN A N 1
ATOM 722 C CA . GLN A 1 94 ? -12.879 0.855 14.948 1.00 95.38 94 GLN A CA 1
ATOM 723 C C . GLN A 1 94 ? -12.734 1.985 15.966 1.00 95.38 94 GLN A C 1
ATOM 725 O O . GLN A 1 94 ? -12.687 1.725 17.170 1.00 95.38 94 GLN A O 1
ATOM 730 N N . PHE A 1 95 ? -12.644 3.216 15.476 1.00 95.69 95 PHE A N 1
ATOM 731 C CA . PHE A 1 95 ? -12.562 4.419 16.298 1.00 95.69 95 PHE A CA 1
ATOM 732 C C . PHE A 1 95 ? -13.605 5.432 15.825 1.00 95.69 95 PHE A C 1
ATOM 734 O O . PHE A 1 95 ? -13.833 5.533 14.618 1.00 95.69 95 PHE A O 1
ATOM 741 N N . PRO A 1 96 ? -14.211 6.209 16.731 1.00 97.06 96 PRO A N 1
ATOM 742 C CA . PRO A 1 96 ? -14.918 7.420 16.337 1.00 97.06 96 PRO A CA 1
ATOM 743 C C . PRO A 1 96 ? -13.914 8.439 15.766 1.00 97.06 96 PRO A C 1
ATOM 745 O O . PRO A 1 96 ? -12.736 8.446 16.145 1.00 97.06 96 PRO A O 1
ATOM 748 N N . VAL A 1 97 ? -14.343 9.274 14.820 1.00 96.50 97 VAL A N 1
ATOM 749 C CA . VAL A 1 97 ? -13.465 10.203 14.085 1.00 96.50 97 VAL A CA 1
ATOM 750 C C . VAL A 1 97 ? -12.796 11.225 15.011 1.00 96.50 97 VAL A C 1
ATOM 752 O O . VAL A 1 97 ? -11.668 11.644 14.759 1.00 96.50 97 VAL A O 1
ATOM 755 N N . GLU A 1 98 ? -13.422 11.554 16.139 1.00 97.25 98 GLU A N 1
ATOM 756 C CA . GLU A 1 98 ? -12.884 12.418 17.196 1.00 97.25 98 GLU A CA 1
ATOM 757 C C . GLU A 1 98 ? -11.605 11.837 17.816 1.00 97.25 98 GLU A C 1
ATOM 759 O O . GLU A 1 98 ? -10.742 12.578 18.285 1.00 97.25 98 GLU A O 1
ATOM 764 N N . GLN A 1 99 ? -11.455 10.508 17.789 1.00 96.50 99 GLN A N 1
ATOM 765 C CA . GLN A 1 99 ? -10.293 9.780 18.304 1.00 96.50 99 GLN A CA 1
ATOM 766 C C . GLN A 1 99 ? -9.248 9.488 17.217 1.00 96.50 99 GLN A C 1
ATOM 768 O O . GLN A 1 99 ? -8.404 8.607 17.382 1.00 96.50 99 GLN A O 1
ATOM 773 N N . VAL A 1 100 ? -9.252 10.236 16.108 1.00 95.88 100 VAL A N 1
ATOM 774 C CA . VAL A 1 100 ? -8.297 10.053 15.002 1.00 95.88 100 VAL A CA 1
ATOM 775 C C . VAL A 1 100 ? -6.835 10.041 15.463 1.00 95.88 100 VAL A C 1
ATOM 777 O O . VAL A 1 100 ? -6.052 9.223 14.986 1.00 95.88 100 VAL A O 1
ATOM 780 N N . ASN A 1 101 ? -6.463 10.886 16.429 1.00 96.62 101 ASN A N 1
ATOM 781 C CA . ASN A 1 101 ? -5.089 10.941 16.934 1.00 96.62 101 ASN A CA 1
ATOM 782 C C . ASN A 1 101 ? -4.704 9.660 17.689 1.00 96.62 101 ASN A C 1
ATOM 784 O O . ASN A 1 101 ? -3.644 9.101 17.417 1.00 96.62 101 ASN A O 1
ATOM 788 N N . GLU A 1 102 ? -5.584 9.148 18.559 1.00 95.88 102 GLU A N 1
ATOM 789 C CA . GLU A 1 102 ? -5.370 7.861 19.237 1.00 95.88 102 GLU A CA 1
ATOM 790 C C . GLU A 1 102 ? -5.203 6.746 18.200 1.00 95.88 102 GLU A C 1
ATOM 792 O O . GLU A 1 102 ? -4.246 5.977 18.274 1.00 95.88 102 GLU A O 1
ATOM 797 N N . ALA A 1 103 ? -6.076 6.706 17.185 1.00 94.38 103 ALA A N 1
ATOM 798 C CA . ALA A 1 103 ? -6.027 5.708 16.120 1.00 94.38 103 ALA A CA 1
ATOM 799 C C . ALA A 1 103 ? -4.682 5.704 15.366 1.00 94.38 103 ALA A C 1
ATOM 801 O O . ALA A 1 103 ? -4.193 4.634 14.995 1.00 94.38 103 ALA A O 1
ATOM 802 N N . PHE A 1 104 ? -4.062 6.870 15.154 1.00 94.81 104 PHE A N 1
ATOM 803 C CA . PHE A 1 104 ? -2.725 6.965 14.559 1.00 94.81 104 PHE A CA 1
ATOM 804 C C . PHE A 1 104 ? -1.606 6.572 15.529 1.00 94.81 104 PHE A C 1
ATOM 806 O O . PHE A 1 104 ? -0.647 5.929 15.104 1.00 94.81 104 PHE A O 1
ATOM 813 N N . GLU A 1 105 ? -1.714 6.907 16.816 1.00 96.19 105 GLU A N 1
ATOM 814 C CA . GLU A 1 105 ? -0.715 6.529 17.823 1.00 96.19 105 GLU A CA 1
ATOM 815 C C . GLU A 1 105 ? -0.603 5.011 17.982 1.00 96.19 105 GLU A C 1
ATOM 817 O O . GLU A 1 105 ? 0.502 4.465 17.964 1.00 96.19 105 GLU A O 1
ATOM 822 N N . VAL A 1 106 ? -1.734 4.311 18.103 1.00 94.44 106 VAL A N 1
ATOM 823 C CA . VAL A 1 106 ? -1.737 2.845 18.234 1.00 94.44 106 VAL A CA 1
ATOM 824 C C . VAL A 1 106 ? -1.307 2.147 16.937 1.00 94.44 106 VAL A C 1
ATOM 826 O O . VAL A 1 106 ? -0.628 1.120 16.984 1.00 94.44 106 VAL A O 1
ATOM 829 N N . LEU A 1 107 ? -1.608 2.736 15.771 1.00 92.06 107 LEU A N 1
ATOM 830 C CA . LEU A 1 107 ? -1.094 2.268 14.480 1.00 92.06 107 LEU A CA 1
ATOM 831 C C . LEU A 1 107 ? 0.433 2.414 14.402 1.00 92.06 107 LEU A C 1
ATOM 833 O O . LEU A 1 107 ? 1.115 1.480 13.990 1.00 92.06 107 LEU A O 1
ATOM 837 N N . ALA A 1 108 ? 0.981 3.553 14.836 1.00 91.69 108 ALA A N 1
ATOM 838 C CA . ALA A 1 108 ? 2.422 3.807 14.836 1.00 91.69 108 ALA A CA 1
ATOM 839 C C . ALA A 1 108 ? 3.195 2.868 15.778 1.00 91.69 108 ALA A C 1
ATOM 841 O O . ALA A 1 108 ? 4.335 2.509 15.490 1.00 91.69 108 ALA A O 1
ATOM 842 N N . LYS A 1 109 ? 2.568 2.435 16.878 1.00 93.94 109 LYS A N 1
ATOM 843 C CA . LYS A 1 109 ? 3.124 1.434 17.805 1.00 93.94 109 LYS A CA 1
ATOM 844 C C . LYS A 1 109 ? 3.043 -0.004 17.273 1.00 93.94 109 LYS A C 1
ATOM 846 O O . LYS A 1 109 ? 3.614 -0.902 17.884 1.00 93.94 109 LYS A O 1
ATOM 851 N N . GLY A 1 110 ? 2.361 -0.230 16.146 1.00 91.69 110 GLY A N 1
ATOM 852 C CA . GLY A 1 110 ? 2.178 -1.559 15.558 1.00 91.69 110 GLY A CA 1
ATOM 853 C C . GLY A 1 110 ? 1.179 -2.441 16.312 1.00 91.69 110 GLY A C 1
ATOM 854 O O . GLY A 1 110 ? 1.175 -3.654 16.126 1.00 91.69 110 GLY A O 1
ATOM 855 N N . GLU A 1 111 ? 0.329 -1.851 17.157 1.00 91.62 111 GLU A N 1
ATOM 856 C CA . GLU A 1 111 ? -0.656 -2.582 17.969 1.00 91.62 111 GLU A CA 1
ATOM 857 C C . GLU A 1 111 ? -1.847 -3.088 17.138 1.00 91.62 111 GLU A C 1
ATOM 859 O O . GLU A 1 111 ? -2.607 -3.948 17.581 1.00 91.62 111 GLU A O 1
ATOM 864 N N . LEU A 1 112 ? -2.021 -2.562 15.923 1.00 89.88 112 LEU A N 1
ATOM 865 C CA . LEU A 1 112 ? -3.102 -2.920 15.013 1.00 89.88 112 LEU A CA 1
ATOM 866 C C . LEU A 1 112 ? -2.623 -3.002 13.567 1.00 89.88 112 LEU A C 1
ATOM 868 O O . LEU A 1 112 ? -1.721 -2.278 13.153 1.00 89.88 112 LEU A O 1
ATOM 872 N N . ALA A 1 113 ? -3.274 -3.863 12.784 1.00 89.69 113 ALA A N 1
ATOM 873 C CA . ALA A 1 113 ? -2.993 -3.993 11.358 1.00 89.69 113 ALA A CA 1
ATOM 874 C C . ALA A 1 113 ? -3.818 -3.000 10.526 1.00 89.69 113 ALA A C 1
ATOM 876 O O . ALA A 1 113 ? -3.311 -2.400 9.578 1.00 89.69 113 ALA A O 1
ATOM 877 N N . ARG A 1 114 ? -5.102 -2.825 10.866 1.00 92.56 114 ARG A N 1
ATOM 878 C CA . ARG A 1 114 ? -6.011 -1.916 10.158 1.00 92.56 114 ARG A CA 1
ATOM 879 C C . ARG A 1 114 ? -7.072 -1.357 11.095 1.00 92.56 114 ARG A C 1
ATOM 881 O O . ARG A 1 114 ? -7.707 -2.110 11.833 1.00 92.56 114 ARG A O 1
ATOM 888 N N . SER A 1 115 ? -7.289 -0.050 11.017 1.00 92.88 115 SER A N 1
ATOM 889 C CA . SER A 1 115 ? -8.351 0.659 11.728 1.00 92.88 115 SER A CA 1
ATOM 890 C C . SER A 1 115 ? -9.352 1.292 10.759 1.00 92.88 115 SER A C 1
ATOM 892 O O . SER A 1 115 ? -9.023 1.570 9.604 1.00 92.88 115 SER A O 1
ATOM 894 N N . VAL A 1 116 ? -10.587 1.496 11.223 1.00 95.38 116 VAL A N 1
ATOM 895 C CA . VAL A 1 116 ? -11.639 2.236 10.504 1.00 95.38 116 VAL A CA 1
ATOM 896 C C . VAL A 1 116 ? -12.131 3.375 11.390 1.00 95.38 116 VAL A C 1
ATOM 898 O O . VAL A 1 116 ? -12.395 3.157 12.572 1.00 95.38 116 VAL A O 1
ATOM 901 N N . LEU A 1 117 ? -12.239 4.576 10.818 1.00 96.25 117 LEU A N 1
ATOM 902 C CA . LEU A 1 117 ? -12.798 5.751 11.485 1.00 96.25 117 LEU A CA 1
ATOM 903 C C . LEU A 1 117 ? -14.286 5.885 11.138 1.00 96.25 117 LEU A C 1
ATOM 905 O O . LEU A 1 117 ? -14.646 5.832 9.960 1.00 96.25 117 LEU A O 1
ATOM 909 N N . LEU A 1 118 ? -15.129 6.058 12.152 1.00 96.44 118 LEU A N 1
ATOM 910 C CA . LEU A 1 118 ? -16.576 6.250 12.031 1.00 96.44 118 LEU A CA 1
ATOM 911 C C . LEU A 1 118 ? -16.928 7.723 12.265 1.00 96.44 118 LEU A C 1
ATOM 913 O O . LEU A 1 118 ? -16.371 8.342 13.161 1.00 96.44 118 LEU A O 1
ATOM 917 N N . PHE A 1 119 ? -17.844 8.276 11.471 1.00 93.44 119 PHE A N 1
ATOM 918 C CA . PHE A 1 119 ? -18.231 9.698 11.500 1.00 93.44 119 PHE A CA 1
ATOM 919 C C . PHE A 1 119 ? -19.533 9.968 12.284 1.00 93.44 119 PHE A C 1
ATOM 921 O O . PHE A 1 119 ? -20.197 10.966 12.012 1.00 93.44 119 PHE A O 1
ATOM 928 N N . GLU A 1 120 ? -19.943 9.053 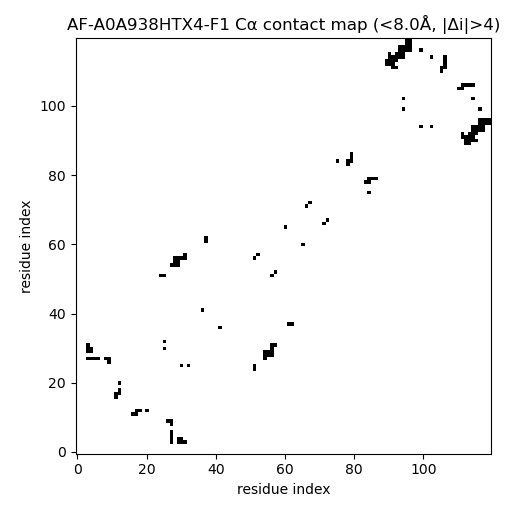13.164 1.00 72.69 120 GLU A N 1
ATOM 929 C CA . GLU A 1 120 ? -21.197 9.173 13.932 1.00 72.69 120 GLU A CA 1
ATOM 930 C C . GLU A 1 120 ? -21.085 10.116 15.131 1.00 72.69 120 GLU A C 1
ATOM 932 O O . GLU A 1 120 ? -20.055 10.040 15.836 1.00 72.69 120 GLU A O 1
#

Sequence (120 aa):
MMASGARHSDWHVVRGERSHHALPAFLGHEGAGIVESVGLQVTTPVTLDARDLMQEKTIIDSKYGAARPHIEFPGPINRYKAGQLKLDELISRQFPVEQVNEAFEVLAKGELARSVLLFE

Secondary structure (DSSP, 8-state):
-------HHHHHHHTT--TT-PSS---STT-PPP----STT--PPPP--HHHHTTS------GGGG--HHHHTHHHHHHHHTT-S--GGG--EEEEGGGHHHHHHHHHTTS-S-EEEE--

pLDDT: mean 77.7, std 16.17, range [29.47, 97.25]

Solvent-accessible surface area (backbone atoms only — not comparable to full-atom values): 8024 Å² total; per-residue (Å²): 136,93,82,69,70,85,52,77,71,45,54,40,48,76,70,56,77,41,84,82,68,65,81,92,64,76,58,44,68,66,45,77,80,82,82,90,76,86,54,94,82,70,73,78,86,80,90,76,63,70,71,58,49,74,38,82,49,82,90,78,81,62,67,82,76,59,59,55,61,93,73,53,46,63,55,59,53,51,35,36,77,68,67,75,41,74,62,71,81,56,52,65,46,76,41,51,51,91,44,48,66,58,57,50,52,44,44,75,72,62,78,45,89,32,75,47,74,38,92,122